Protein AF-A4BM88-F1 (afdb_monomer_lite)

Foldseek 3Di:
DDDDDDDDPVVQVVLQVVQVVVVHGSVVVVVVVVVVVVVVVCVVVVVVVVVVVVVVVVVVVCVVVPPDPDDPVVVVVPPVVD

Secondary structure (DSSP, 8-state):
--------HHHHHHHHHHHHHTT--HHHHHHHHHHHHHHHHHHHHHHHHHHHHHHHHHHHHHHHTTT----TTHHHH-GGG-

pLDDT: mean 73.62, std 17.03, range [47.44, 97.44]

Radius of gyration: 24.87 Å; chains: 1; bounding box: 44×19×65 Å

Structure (mmCIF, N/CA/C/O backbone):
data_AF-A4BM88-F1
#
_entry.id   AF-A4BM88-F1
#
loop_
_atom_site.group_PDB
_atom_site.id
_atom_site.type_symbol
_atom_site.label_atom_id
_atom_site.label_alt_id
_atom_site.label_comp_id
_atom_site.labe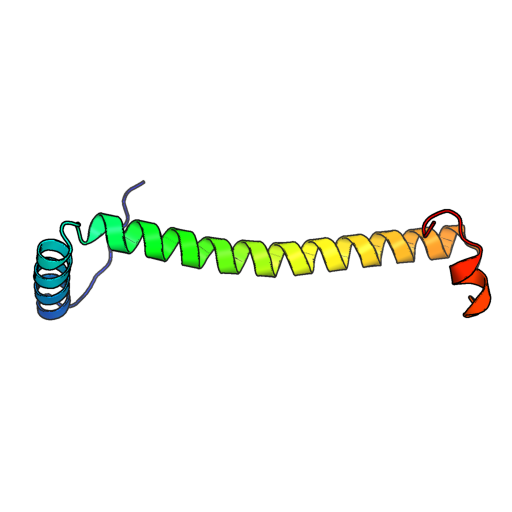l_asym_id
_atom_site.label_entity_id
_atom_site.label_seq_id
_atom_site.pdbx_PDB_ins_code
_atom_site.Cartn_x
_atom_site.Cartn_y
_atom_site.Cartn_z
_atom_site.occupancy
_atom_site.B_iso_or_equiv
_atom_site.auth_seq_id
_atom_site.auth_comp_id
_atom_site.auth_asym_id
_atom_site.auth_atom_id
_atom_site.pdbx_PDB_model_num
ATOM 1 N N . MET A 1 1 ? 9.942 -11.622 5.615 1.00 78.50 1 MET A N 1
ATOM 2 C CA . MET A 1 1 ? 10.658 -10.492 6.248 1.00 78.50 1 MET A CA 1
ATOM 3 C C . MET A 1 1 ? 9.640 -9.599 6.949 1.00 78.50 1 MET A C 1
ATOM 5 O O . MET A 1 1 ? 8.517 -9.513 6.464 1.00 78.50 1 MET A O 1
ATOM 9 N N . ASN A 1 2 ? 9.988 -9.002 8.088 1.00 84.62 2 ASN A N 1
ATOM 10 C CA . ASN A 1 2 ? 9.155 -8.058 8.839 1.00 84.62 2 ASN A CA 1
ATOM 11 C C . ASN A 1 2 ? 9.616 -6.612 8.582 1.00 84.62 2 ASN A C 1
ATOM 13 O O . ASN A 1 2 ? 10.810 -6.353 8.470 1.00 84.62 2 ASN A O 1
ATOM 17 N N . LEU A 1 3 ? 8.663 -5.683 8.479 1.00 84.62 3 LEU A N 1
ATOM 18 C CA . LEU A 1 3 ? 8.910 -4.251 8.311 1.00 84.62 3 LEU A CA 1
ATOM 19 C C . LEU A 1 3 ? 8.312 -3.512 9.510 1.00 84.62 3 LEU A C 1
ATOM 21 O O . LEU A 1 3 ? 7.117 -3.639 9.773 1.00 84.62 3 LEU A O 1
ATOM 25 N N . THR A 1 4 ? 9.134 -2.728 10.204 1.00 91.38 4 THR A N 1
ATOM 26 C CA . THR A 1 4 ? 8.693 -1.845 11.289 1.00 91.38 4 THR A CA 1
ATOM 27 C C . THR A 1 4 ? 8.783 -0.405 10.807 1.00 91.38 4 THR A C 1
ATOM 29 O O . THR A 1 4 ? 9.842 0.028 10.359 1.00 91.38 4 THR A O 1
ATOM 32 N N . ILE A 1 5 ? 7.678 0.332 10.899 1.00 87.50 5 ILE A N 1
ATOM 33 C CA . ILE A 1 5 ? 7.597 1.751 10.540 1.00 87.50 5 ILE A CA 1
ATOM 34 C C . ILE A 1 5 ? 6.959 2.537 11.683 1.00 87.50 5 ILE A C 1
ATOM 36 O O . ILE A 1 5 ? 6.056 2.034 12.353 1.00 87.50 5 ILE A O 1
ATOM 40 N N . SER A 1 6 ? 7.412 3.771 11.886 1.00 93.69 6 SER A N 1
ATOM 41 C CA . SER A 1 6 ? 6.811 4.696 12.849 1.00 93.69 6 SER A CA 1
ATOM 42 C C . SER A 1 6 ? 5.722 5.512 12.162 1.00 93.69 6 SER A C 1
ATOM 44 O O . SER A 1 6 ? 5.983 6.201 11.178 1.00 93.69 6 SER A O 1
ATOM 46 N N . VAL A 1 7 ? 4.503 5.439 12.686 1.00 91.38 7 VAL A N 1
ATOM 47 C CA . VAL A 1 7 ? 3.329 6.183 12.208 1.00 91.38 7 VAL A CA 1
ATOM 48 C C . VAL A 1 7 ? 2.571 6.678 13.434 1.00 91.38 7 VAL A C 1
ATOM 50 O O . VAL A 1 7 ? 2.666 6.057 14.491 1.00 91.38 7 VAL A O 1
ATOM 53 N N . SER A 1 8 ? 1.830 7.780 13.326 1.00 95.69 8 SER A N 1
ATOM 54 C CA . SER A 1 8 ? 1.042 8.266 14.461 1.00 95.69 8 SER A CA 1
ATOM 55 C C . SER A 1 8 ? -0.056 7.271 14.851 1.00 95.69 8 SER A C 1
ATOM 57 O O . SER A 1 8 ? -0.716 6.672 13.996 1.00 95.69 8 SER A O 1
ATOM 59 N N . ASP A 1 9 ? -0.278 7.122 16.157 1.00 94.06 9 ASP A N 1
ATOM 60 C CA . ASP A 1 9 ? -1.254 6.182 16.720 1.00 94.06 9 ASP A CA 1
ATOM 61 C C . ASP A 1 9 ? -2.668 6.382 16.165 1.00 94.06 9 ASP A C 1
ATOM 63 O O . ASP A 1 9 ? -3.380 5.410 15.905 1.00 94.06 9 ASP A O 1
ATOM 67 N N . ASP A 1 10 ? -3.071 7.633 15.941 1.00 95.56 10 ASP A N 1
ATOM 68 C CA . ASP A 1 10 ? -4.401 7.960 15.424 1.00 95.56 10 ASP A CA 1
ATOM 69 C C . ASP A 1 10 ? -4.599 7.438 13.997 1.00 95.56 10 ASP A C 1
ATOM 71 O O . ASP A 1 10 ? -5.660 6.901 13.670 1.00 95.56 10 ASP A O 1
ATOM 75 N N . ILE A 1 11 ? -3.549 7.491 13.168 1.00 94.31 11 ILE A N 1
ATOM 76 C CA . ILE A 1 11 ? -3.571 6.920 11.817 1.00 94.31 11 ILE A CA 1
ATOM 77 C C . ILE A 1 11 ? -3.672 5.396 11.893 1.00 94.31 11 ILE A C 1
ATOM 79 O O . ILE A 1 11 ? -4.469 4.800 11.168 1.00 94.31 11 ILE A O 1
ATOM 83 N N . VAL A 1 12 ? -2.919 4.749 12.790 1.00 93.44 12 VAL A N 1
ATOM 84 C CA . VAL A 1 12 ? -2.965 3.286 12.952 1.00 93.44 12 VAL A CA 1
ATOM 85 C C . VAL A 1 12 ? -4.351 2.828 13.411 1.00 93.44 12 VAL A C 1
ATOM 87 O O . VAL A 1 12 ? -4.876 1.839 12.893 1.00 93.44 12 VAL A O 1
ATOM 90 N N . LYS A 1 13 ? -4.977 3.552 14.345 1.00 95.50 13 LYS A N 1
ATOM 91 C CA . LYS A 1 13 ? -6.343 3.269 14.810 1.00 95.50 13 LYS A CA 1
ATOM 92 C C . LYS A 1 13 ? -7.360 3.412 13.680 1.00 95.50 13 LYS A C 1
ATOM 94 O O . LYS A 1 13 ? -8.136 2.485 13.451 1.00 95.50 13 LYS A O 1
ATOM 99 N N . ALA A 1 14 ? -7.319 4.520 12.941 1.00 93.69 14 ALA A N 1
ATOM 100 C CA . ALA A 1 14 ? -8.205 4.749 11.801 1.00 93.69 14 ALA A CA 1
ATOM 101 C C . ALA A 1 14 ? -8.037 3.675 10.714 1.00 93.69 14 ALA A C 1
ATOM 103 O O . ALA A 1 14 ? -9.022 3.128 10.217 1.00 93.69 14 ALA A O 1
ATOM 104 N N . ALA A 1 15 ? -6.793 3.309 10.395 1.00 92.19 15 ALA A N 1
ATOM 105 C CA . ALA A 1 15 ? -6.490 2.263 9.425 1.00 92.19 15 ALA A CA 1
ATOM 106 C C . ALA A 1 15 ? -7.031 0.895 9.861 1.00 92.19 15 ALA A C 1
ATOM 108 O O . ALA A 1 15 ? -7.568 0.158 9.036 1.00 92.19 15 ALA A O 1
ATOM 109 N N . ARG A 1 16 ? -6.934 0.557 11.155 1.00 95.94 16 ARG A N 1
ATOM 110 C CA . ARG A 1 16 ? -7.487 -0.693 11.698 1.00 95.94 16 ARG A CA 1
ATOM 111 C C . ARG A 1 16 ? -9.004 -0.746 11.602 1.00 95.94 16 ARG A C 1
ATOM 113 O O . ARG A 1 16 ? -9.519 -1.773 11.173 1.00 95.94 16 ARG A O 1
ATOM 120 N N . MET A 1 17 ? -9.699 0.334 11.962 1.00 97.44 17 MET A N 1
ATOM 121 C CA . MET A 1 17 ? -11.162 0.397 11.842 1.00 97.44 17 MET A CA 1
ATOM 122 C C . MET A 1 17 ? -11.595 0.190 10.391 1.00 97.44 17 MET A C 1
ATOM 124 O O . MET A 1 17 ? -12.387 -0.702 10.106 1.00 97.44 17 MET A O 1
ATOM 128 N N . ARG A 1 18 ? -10.971 0.919 9.460 1.00 92.75 18 ARG A N 1
ATOM 129 C CA . ARG A 1 18 ? -11.259 0.796 8.028 1.00 92.75 18 ARG A CA 1
ATOM 130 C C . ARG A 1 18 ? -10.958 -0.597 7.474 1.00 92.75 18 ARG A C 1
ATOM 132 O O . ARG A 1 18 ? -11.717 -1.115 6.664 1.00 92.75 18 ARG A O 1
ATOM 139 N N . ALA A 1 19 ? -9.850 -1.210 7.886 1.00 92.44 19 ALA A N 1
ATOM 140 C CA . ALA A 1 19 ? -9.510 -2.563 7.459 1.00 92.44 19 ALA A CA 1
ATOM 141 C C . ALA A 1 19 ? -10.556 -3.576 7.947 1.00 92.44 19 ALA A C 1
ATOM 143 O O . ALA A 1 19 ? -10.972 -4.440 7.182 1.00 92.44 19 ALA A O 1
ATOM 144 N N . LEU A 1 20 ? -11.031 -3.425 9.184 1.00 95.94 20 LEU A N 1
ATOM 145 C CA . LEU A 1 20 ? -12.053 -4.293 9.759 1.00 95.94 20 LEU A CA 1
ATOM 146 C C . LEU A 1 20 ? -13.404 -4.141 9.046 1.00 95.94 20 LEU A C 1
ATOM 148 O O . LEU A 1 20 ? -14.024 -5.149 8.721 1.00 95.94 20 LEU A O 1
ATOM 152 N N . GLU A 1 21 ? -13.816 -2.911 8.721 1.00 95.31 21 GLU A N 1
ATOM 153 C CA . GLU A 1 21 ? -15.005 -2.636 7.892 1.00 95.31 21 GLU A CA 1
ATOM 154 C C . GLU A 1 21 ? -14.927 -3.312 6.514 1.00 95.31 21 GLU A C 1
ATOM 156 O O . GLU A 1 21 ? -15.936 -3.757 5.973 1.00 95.31 21 GLU A O 1
ATOM 161 N N . GLN A 1 22 ? -13.721 -3.417 5.953 1.00 92.31 22 GLN A N 1
ATOM 162 C CA . GLN A 1 22 ? -13.453 -4.052 4.662 1.00 92.31 22 GLN A CA 1
ATOM 163 C C . GLN A 1 22 ? -13.202 -5.567 4.764 1.00 92.31 22 GLN A C 1
ATOM 165 O O . GLN A 1 22 ? -12.886 -6.197 3.756 1.00 92.31 22 GLN A O 1
ATOM 170 N N . GLY A 1 23 ? -13.304 -6.162 5.959 1.00 94.12 23 GLY A N 1
ATOM 171 C CA . GLY A 1 23 ? -13.021 -7.585 6.174 1.00 94.12 23 GLY A CA 1
ATOM 172 C C . GLY A 1 23 ? -11.556 -7.970 5.935 1.00 94.12 23 GLY A C 1
ATOM 173 O O . GLY A 1 23 ? -11.264 -9.114 5.594 1.00 94.12 23 GLY A O 1
ATOM 174 N N . THR 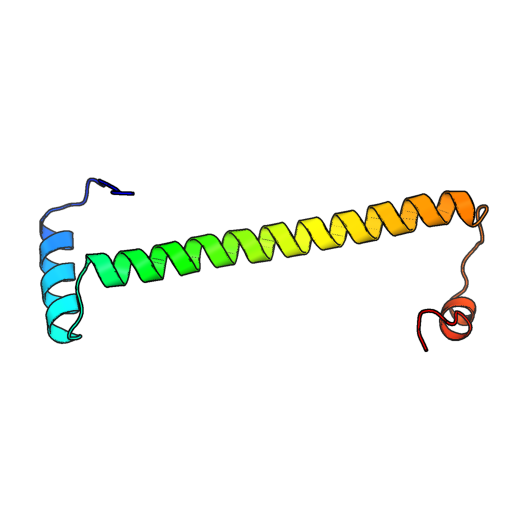A 1 24 ? -10.627 -7.024 6.082 1.00 96.12 24 THR A N 1
ATOM 175 C CA . THR A 1 24 ? -9.188 -7.208 5.860 1.00 96.12 24 THR A CA 1
ATOM 176 C C . THR A 1 24 ? -8.370 -6.788 7.088 1.00 96.12 24 THR A C 1
ATOM 178 O O . THR A 1 24 ? -8.902 -6.462 8.149 1.00 96.12 24 THR A O 1
ATOM 181 N N . SER A 1 25 ? -7.042 -6.804 6.967 1.00 94.50 25 SER A N 1
ATOM 182 C CA . SER A 1 25 ? -6.120 -6.316 7.993 1.00 94.50 25 SER A CA 1
ATOM 183 C C . SER A 1 25 ? -5.212 -5.222 7.446 1.00 94.50 25 SER A C 1
ATOM 185 O O . SER A 1 25 ? -4.892 -5.187 6.260 1.00 94.50 25 SER A O 1
ATOM 187 N N . VAL A 1 26 ? -4.723 -4.355 8.335 1.00 92.94 26 VAL A N 1
ATOM 188 C CA . VAL A 1 26 ? -3.752 -3.308 7.975 1.00 92.94 26 VAL A CA 1
ATOM 189 C C . VAL A 1 26 ? -2.503 -3.905 7.321 1.00 92.94 26 VAL A C 1
ATOM 191 O O . VAL A 1 26 ? -2.000 -3.348 6.351 1.00 92.94 26 VAL A O 1
ATOM 194 N N . ASN A 1 27 ? -2.041 -5.067 7.792 1.00 91.81 27 ASN A N 1
ATOM 195 C CA . ASN A 1 27 ? -0.884 -5.753 7.216 1.00 91.81 27 ASN A CA 1
ATOM 196 C C . ASN A 1 27 ? -1.141 -6.235 5.786 1.00 91.81 27 ASN A C 1
ATOM 198 O O . ASN A 1 27 ? -0.240 -6.172 4.955 1.00 91.81 27 ASN A O 1
ATOM 202 N N . GLU A 1 28 ? -2.353 -6.709 5.498 1.00 93.62 28 GLU A N 1
ATOM 203 C CA . GLU A 1 28 ? -2.733 -7.146 4.155 1.00 93.62 28 GLU A CA 1
ATOM 204 C C . GLU A 1 28 ? -2.808 -5.954 3.192 1.00 93.62 28 GLU A C 1
ATOM 206 O O . GLU A 1 28 ? -2.228 -5.994 2.110 1.00 93.62 28 GLU A O 1
ATOM 211 N N . VAL A 1 29 ? -3.407 -4.843 3.631 1.00 91.75 29 VAL A N 1
ATOM 212 C CA . VAL A 1 29 ? -3.444 -3.590 2.860 1.00 91.75 29 VAL A CA 1
ATOM 213 C C . VAL A 1 29 ? -2.031 -3.069 2.577 1.00 91.75 29 VAL A C 1
ATOM 215 O O . VAL A 1 29 ? -1.717 -2.722 1.439 1.00 91.75 29 VAL A O 1
ATOM 218 N N . LEU A 1 30 ? -1.151 -3.052 3.584 1.00 91.50 30 LEU A N 1
ATOM 219 C CA . LEU A 1 30 ? 0.250 -2.649 3.420 1.00 91.50 30 LEU A CA 1
ATOM 220 C C . LEU A 1 30 ? 1.005 -3.572 2.467 1.00 91.50 30 LEU A C 1
ATOM 222 O O . LEU A 1 30 ? 1.771 -3.086 1.639 1.00 91.50 30 LEU A O 1
ATOM 226 N N . ARG A 1 31 ? 0.781 -4.887 2.552 1.00 89.50 31 ARG A N 1
ATOM 227 C CA . ARG A 1 31 ? 1.402 -5.860 1.649 1.00 89.50 31 ARG A CA 1
ATOM 228 C C . ARG A 1 31 ? 1.015 -5.571 0.203 1.00 89.50 31 ARG A C 1
ATOM 230 O O . ARG A 1 31 ? 1.900 -5.413 -0.628 1.00 89.50 31 ARG A O 1
ATOM 237 N N . GLN A 1 32 ? -0.278 -5.430 -0.077 1.00 89.00 32 GLN A N 1
ATOM 238 C CA . GLN A 1 32 ? -0.769 -5.139 -1.426 1.00 89.00 32 GLN A CA 1
ATOM 239 C C . GLN A 1 32 ? -0.246 -3.799 -1.949 1.00 89.00 32 GLN A C 1
ATOM 241 O O . GLN A 1 32 ? 0.181 -3.704 -3.101 1.00 89.00 32 GLN A O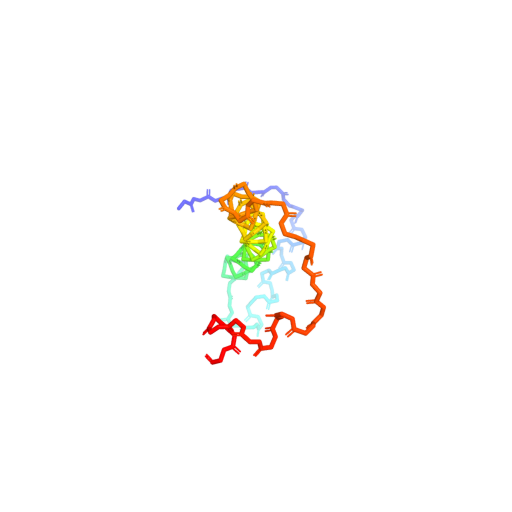 1
ATOM 246 N N . PHE A 1 33 ? -0.225 -2.772 -1.096 1.00 88.06 33 PHE A N 1
ATOM 247 C CA . PHE A 1 33 ? 0.322 -1.469 -1.456 1.00 88.06 33 PHE A CA 1
ATOM 248 C C . PHE A 1 33 ? 1.810 -1.558 -1.810 1.00 88.06 33 PHE A C 1
ATOM 250 O O . PHE A 1 33 ? 2.212 -1.060 -2.858 1.00 88.06 33 PHE A O 1
ATOM 257 N N . LEU A 1 34 ? 2.619 -2.222 -0.979 1.00 87.75 34 LEU A N 1
ATOM 258 C CA . LEU A 1 34 ? 4.054 -2.389 -1.217 1.00 87.75 34 LEU A CA 1
ATOM 259 C C . LEU A 1 34 ? 4.334 -3.222 -2.470 1.00 87.75 34 LEU A C 1
ATOM 261 O O . LEU A 1 34 ? 5.229 -2.868 -3.232 1.00 87.75 34 LEU A O 1
ATOM 265 N N . THR A 1 35 ? 3.554 -4.277 -2.723 1.00 86.50 35 THR A N 1
ATOM 266 C CA . THR A 1 35 ? 3.653 -5.062 -3.960 1.00 86.50 35 THR A CA 1
ATOM 267 C C . THR A 1 35 ? 3.391 -4.186 -5.177 1.00 86.50 35 THR A C 1
ATOM 269 O O . THR A 1 35 ? 4.210 -4.160 -6.090 1.00 86.50 35 THR A O 1
ATOM 272 N N . ARG A 1 36 ? 2.303 -3.408 -5.176 1.00 83.38 36 ARG A N 1
ATOM 273 C CA . ARG A 1 36 ? 1.984 -2.508 -6.290 1.00 83.38 36 ARG A CA 1
ATOM 274 C C . ARG A 1 36 ? 3.027 -1.405 -6.455 1.00 83.38 36 ARG A C 1
ATOM 276 O O . ARG A 1 36 ? 3.383 -1.054 -7.573 1.00 83.38 36 ARG A O 1
ATOM 283 N N . TYR A 1 37 ? 3.523 -0.860 -5.349 1.00 80.38 37 TYR A N 1
ATOM 284 C CA . TYR A 1 37 ? 4.565 0.160 -5.355 1.00 80.38 37 TYR A CA 1
ATOM 285 C C . TYR A 1 37 ? 5.871 -0.371 -5.965 1.00 80.38 37 TYR A C 1
ATOM 287 O O . TYR A 1 37 ? 6.487 0.306 -6.788 1.00 80.38 37 TYR A O 1
ATOM 295 N N . ALA A 1 38 ? 6.263 -1.598 -5.612 1.00 83.06 38 ALA A N 1
ATOM 296 C CA . ALA A 1 38 ? 7.428 -2.264 -6.183 1.00 83.06 38 ALA A CA 1
ATOM 297 C C . ALA A 1 38 ? 7.232 -2.617 -7.667 1.00 83.06 38 ALA A C 1
ATOM 299 O O . ALA A 1 38 ? 8.157 -2.440 -8.455 1.00 83.06 38 ALA A O 1
ATOM 300 N N . ASP A 1 39 ? 6.033 -3.059 -8.055 1.00 79.12 39 ASP A N 1
ATOM 301 C CA . ASP A 1 39 ? 5.695 -3.432 -9.434 1.00 79.12 39 ASP A CA 1
ATOM 302 C C . ASP A 1 39 ? 5.748 -2.227 -10.386 1.00 79.12 39 ASP A C 1
ATOM 304 O O . ASP A 1 39 ? 6.355 -2.298 -11.448 1.00 79.12 39 ASP A O 1
ATOM 308 N N . VAL A 1 40 ? 5.247 -1.058 -9.972 1.00 65.06 40 VAL A N 1
ATOM 309 C CA . VAL A 1 40 ? 5.377 0.178 -10.771 1.00 65.06 40 VAL A CA 1
ATOM 310 C C . VAL A 1 40 ? 6.848 0.572 -10.963 1.00 65.06 40 VAL A C 1
ATOM 312 O O . VAL A 1 40 ? 7.227 1.051 -12.033 1.00 65.06 40 VAL A O 1
ATOM 315 N N . GLY A 1 41 ? 7.695 0.355 -9.953 1.00 60.53 41 GLY A N 1
ATOM 316 C CA . GLY A 1 41 ? 9.139 0.574 -10.055 1.00 60.53 41 GLY A CA 1
ATOM 317 C C . GLY A 1 41 ? 9.825 -0.419 -10.997 1.00 60.53 41 GLY A C 1
ATOM 318 O O . GLY A 1 41 ? 10.632 -0.012 -11.830 1.00 60.53 41 GLY A O 1
ATOM 319 N N . GLN A 1 42 ? 9.472 -1.702 -10.906 1.00 60.09 42 GLN A N 1
ATOM 320 C CA . GLN A 1 42 ? 9.995 -2.768 -11.763 1.00 60.09 42 GLN A CA 1
ATOM 321 C C . GLN A 1 42 ? 9.541 -2.634 -13.214 1.00 60.09 42 GLN A C 1
ATOM 323 O O . GLN A 1 42 ? 10.375 -2.748 -14.096 1.00 60.09 42 GLN A O 1
ATOM 328 N N . GLN A 1 43 ? 8.275 -2.325 -13.487 1.00 58.69 43 GLN A N 1
ATOM 329 C CA . GLN A 1 43 ? 7.789 -2.113 -14.853 1.00 58.69 43 GLN A CA 1
ATOM 330 C C . GLN A 1 43 ? 8.430 -0.884 -15.490 1.00 58.69 43 GLN A C 1
ATOM 332 O O . GLN A 1 43 ? 8.830 -0.923 -16.648 1.00 58.69 43 GLN A O 1
ATOM 337 N N . ARG A 1 44 ? 8.583 0.210 -14.736 1.00 57.66 44 ARG A N 1
ATOM 338 C CA . ARG A 1 44 ? 9.217 1.426 -15.256 1.00 57.66 44 ARG A CA 1
ATOM 339 C C . ARG A 1 44 ? 10.720 1.248 -15.458 1.00 57.66 44 ARG A C 1
ATOM 341 O O . ARG A 1 44 ? 11.254 1.741 -16.444 1.00 57.66 44 ARG A O 1
ATOM 348 N N . SER A 1 45 ? 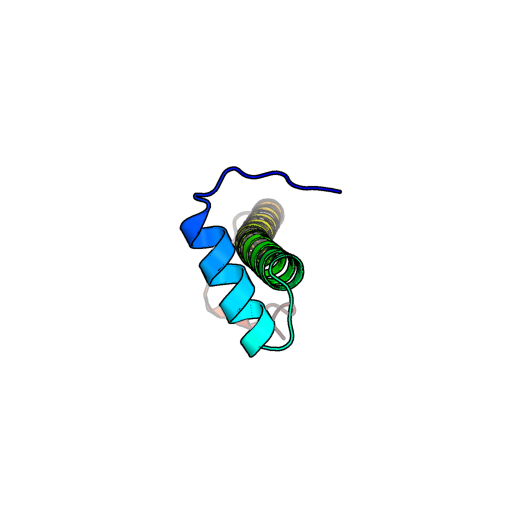11.395 0.540 -14.553 1.00 58.81 45 SER A N 1
ATOM 349 C CA . SER A 1 45 ? 12.823 0.240 -14.693 1.00 58.81 45 SER A CA 1
ATOM 350 C C . SER A 1 45 ? 13.085 -0.844 -15.736 1.00 58.81 45 SER A C 1
ATOM 352 O O . SER A 1 45 ? 14.093 -0.765 -16.422 1.00 58.81 45 SER A O 1
ATOM 354 N N . GLY A 1 46 ? 12.187 -1.819 -15.871 1.00 59.72 46 GLY A N 1
ATOM 355 C CA . GLY A 1 46 ? 12.231 -2.888 -16.865 1.00 59.72 46 GLY A CA 1
ATOM 356 C C . GLY A 1 46 ? 11.981 -2.345 -18.263 1.00 59.72 46 GLY A C 1
ATOM 357 O O . GLY A 1 46 ? 12.820 -2.525 -19.122 1.00 59.72 46 GLY A O 1
ATOM 358 N N . ALA A 1 47 ? 10.940 -1.533 -18.464 1.00 59.44 47 ALA A N 1
ATOM 359 C CA . ALA A 1 47 ? 10.689 -0.895 -19.758 1.00 59.44 47 ALA A CA 1
ATOM 360 C C . ALA A 1 47 ? 11.842 0.020 -20.205 1.00 59.44 47 ALA A C 1
ATOM 362 O O . ALA A 1 47 ? 12.157 0.082 -21.388 1.00 59.44 47 ALA A O 1
ATOM 363 N N . LEU A 1 48 ? 12.489 0.730 -19.272 1.00 59.72 48 LEU A N 1
ATOM 364 C CA . LEU A 1 48 ? 13.697 1.499 -19.581 1.00 59.72 48 LEU A CA 1
ATOM 365 C C . LEU A 1 48 ? 14.899 0.587 -19.853 1.00 59.72 48 LEU A C 1
ATOM 367 O O . LEU A 1 48 ? 15.679 0.881 -20.749 1.00 59.72 48 LEU A O 1
ATOM 371 N N . HIS A 1 49 ? 15.056 -0.504 -19.104 1.00 62.97 49 HIS A N 1
ATOM 372 C CA . HIS A 1 49 ? 16.121 -1.481 -19.318 1.00 62.97 49 HIS A CA 1
ATOM 373 C C . HIS A 1 49 ? 15.996 -2.181 -20.676 1.00 62.97 49 HIS A C 1
ATOM 375 O O . HIS A 1 49 ? 16.985 -2.255 -21.397 1.00 62.97 49 HIS A O 1
ATOM 381 N N . ASP A 1 50 ? 14.792 -2.616 -21.039 1.00 62.16 50 ASP A N 1
ATOM 382 C CA . ASP A 1 50 ? 14.468 -3.235 -22.322 1.00 62.16 50 ASP A CA 1
ATOM 383 C C . ASP A 1 50 ? 14.708 -2.239 -23.462 1.00 62.16 50 ASP A C 1
ATOM 385 O O . ASP A 1 50 ? 15.386 -2.564 -24.430 1.00 62.16 50 ASP A O 1
ATOM 389 N N . LEU A 1 51 ? 14.285 -0.976 -23.299 1.00 61.66 51 LEU A N 1
ATOM 390 C CA . LEU A 1 51 ? 14.586 0.093 -24.256 1.00 61.66 51 LEU A CA 1
ATOM 391 C C . LEU A 1 51 ? 16.101 0.287 -24.448 1.00 61.66 51 LEU A C 1
ATOM 393 O O . LEU A 1 51 ? 16.562 0.436 -25.576 1.00 61.66 51 LEU A O 1
ATOM 397 N N . PHE A 1 52 ? 16.887 0.308 -23.367 1.00 60.31 52 PHE A N 1
ATOM 398 C CA . PHE A 1 52 ? 18.341 0.451 -23.475 1.00 60.31 52 PHE A CA 1
ATOM 399 C C . PHE A 1 52 ? 19.008 -0.796 -24.070 1.00 60.31 52 PHE A C 1
ATOM 401 O O . PHE A 1 52 ? 19.927 -0.638 -24.867 1.00 60.31 52 PHE A O 1
ATOM 408 N N . GLN A 1 53 ? 18.524 -2.005 -23.768 1.00 62.34 53 GLN A N 1
ATOM 409 C CA . GLN A 1 53 ? 18.986 -3.232 -24.425 1.00 62.34 53 GLN A CA 1
ATOM 410 C C . GLN A 1 53 ? 18.695 -3.219 -25.928 1.00 62.34 53 GLN A C 1
ATOM 412 O O . GLN A 1 53 ? 19.582 -3.544 -26.714 1.00 62.34 53 GLN A O 1
ATOM 417 N N . ASP A 1 54 ? 17.494 -2.809 -26.335 1.00 58.62 54 ASP A N 1
ATOM 418 C CA . ASP A 1 54 ? 17.113 -2.706 -27.745 1.00 58.62 54 ASP A CA 1
ATOM 419 C C . ASP A 1 54 ? 17.975 -1.669 -28.476 1.00 58.62 54 ASP A C 1
ATOM 421 O O . ASP A 1 54 ? 18.435 -1.900 -29.598 1.00 58.62 54 ASP A O 1
ATOM 425 N N . VAL A 1 55 ? 18.250 -0.532 -27.828 1.00 58.81 55 VAL A N 1
ATOM 426 C CA . VAL A 1 55 ? 19.150 0.494 -28.366 1.00 58.81 55 VAL A CA 1
ATOM 427 C C . VAL A 1 55 ? 20.573 -0.046 -28.496 1.00 58.81 55 VAL A C 1
ATOM 429 O O . VAL A 1 55 ? 21.140 0.060 -29.582 1.00 58.81 55 VAL A O 1
ATOM 432 N N . ASP A 1 56 ? 21.140 -0.670 -27.465 1.00 56.41 56 ASP A N 1
ATOM 433 C CA . ASP A 1 56 ? 22.497 -1.229 -27.516 1.00 56.41 56 ASP A CA 1
ATOM 434 C C . ASP A 1 56 ? 22.620 -2.343 -28.565 1.00 56.41 56 ASP A C 1
ATOM 436 O O . ASP A 1 56 ? 23.585 -2.368 -29.333 1.00 56.41 56 ASP A O 1
ATOM 440 N N . ALA A 1 57 ? 21.612 -3.213 -28.681 1.00 59.56 57 ALA A N 1
ATOM 441 C CA . ALA A 1 57 ? 21.542 -4.229 -29.726 1.00 59.56 57 ALA A CA 1
ATOM 442 C C . ALA A 1 57 ? 21.486 -3.596 -31.126 1.00 59.56 57 ALA A C 1
ATOM 444 O O . ALA A 1 57 ? 22.206 -4.022 -32.030 1.00 59.56 57 ALA A O 1
ATOM 445 N N . SER A 1 58 ? 20.697 -2.531 -31.302 1.00 58.56 58 SER A N 1
ATOM 446 C CA . SER A 1 58 ? 20.607 -1.807 -32.574 1.00 58.56 58 SER A CA 1
ATOM 447 C C . SER A 1 58 ? 21.906 -1.075 -32.940 1.00 58.56 58 SER A C 1
ATOM 449 O O . SER A 1 58 ? 22.268 -1.002 -34.115 1.00 58.56 58 SER A O 1
ATOM 451 N N . LEU A 1 59 ? 22.642 -0.552 -31.953 1.00 56.34 59 LEU A N 1
ATOM 452 C CA . LEU A 1 59 ? 23.925 0.123 -32.153 1.00 56.34 59 LEU A CA 1
ATOM 453 C C . LEU A 1 59 ? 25.041 -0.879 -32.481 1.00 56.34 59 LEU A C 1
ATOM 455 O O . LEU A 1 59 ? 25.828 -0.622 -33.393 1.00 56.34 59 LEU A O 1
ATOM 459 N N . ALA A 1 60 ? 25.061 -2.040 -31.821 1.00 57.09 60 ALA A N 1
ATOM 460 C CA . ALA A 1 60 ? 25.965 -3.140 -32.155 1.00 57.09 60 ALA A CA 1
ATOM 461 C C . ALA A 1 60 ? 25.702 -3.684 -33.573 1.00 57.09 60 ALA A C 1
ATOM 463 O O . ALA A 1 60 ? 26.636 -3.967 -34.329 1.00 57.09 60 ALA A O 1
ATOM 464 N N . ASP A 1 61 ? 24.433 -3.749 -33.984 1.00 55.12 61 ASP A N 1
ATOM 465 C CA . ASP A 1 61 ? 24.057 -4.094 -35.355 1.00 55.12 61 ASP A CA 1
ATOM 466 C C . ASP A 1 61 ? 24.489 -3.016 -36.363 1.00 55.12 61 ASP A C 1
ATOM 468 O O . ASP A 1 61 ? 24.890 -3.354 -37.476 1.00 55.12 61 ASP A O 1
ATOM 472 N N . ARG A 1 62 ? 24.492 -1.723 -36.006 1.00 50.78 62 ARG A N 1
ATOM 473 C CA . ARG A 1 62 ? 24.971 -0.644 -36.899 1.00 50.78 62 ARG A CA 1
ATOM 474 C C . ARG A 1 62 ? 26.457 -0.750 -37.233 1.00 50.78 62 ARG A C 1
ATOM 476 O O . ARG A 1 62 ? 26.824 -0.426 -38.365 1.00 50.78 62 ARG A O 1
ATOM 483 N N . GLU A 1 63 ? 27.294 -1.216 -36.305 1.00 50.72 63 GLU A N 1
ATOM 484 C CA . GLU A 1 63 ? 28.704 -1.516 -36.599 1.00 50.72 63 GLU A CA 1
ATOM 485 C C . GLU A 1 63 ? 28.829 -2.688 -37.584 1.00 50.72 63 GLU A C 1
ATOM 487 O O . GLU A 1 63 ? 29.630 -2.638 -38.519 1.00 50.72 63 GLU A O 1
ATOM 492 N N . ARG A 1 64 ? 27.968 -3.705 -37.448 1.00 49.19 64 ARG A N 1
ATOM 493 C CA . ARG A 1 64 ? 27.902 -4.869 -38.348 1.00 49.19 64 ARG A CA 1
ATOM 494 C C . ARG A 1 64 ? 27.302 -4.548 -39.723 1.00 49.19 64 ARG A C 1
ATOM 496 O O . ARG A 1 64 ? 27.644 -5.192 -40.712 1.00 49.19 64 ARG A O 1
ATOM 503 N N . LEU A 1 65 ? 26.432 -3.542 -39.793 1.00 52.75 65 LEU A N 1
ATOM 504 C CA . LEU A 1 65 ? 25.713 -3.103 -40.994 1.00 52.75 65 LEU A CA 1
ATOM 505 C C . LEU A 1 65 ? 26.451 -2.022 -41.800 1.00 52.75 65 LEU A C 1
ATOM 507 O O . LEU A 1 65 ? 25.897 -1.511 -42.777 1.00 52.75 65 LEU A O 1
ATOM 511 N N . GLY A 1 66 ? 27.695 -1.689 -41.433 1.00 50.94 66 GLY A N 1
ATOM 512 C CA . GLY A 1 66 ? 28.613 -0.934 -42.288 1.00 50.94 66 GLY A CA 1
ATOM 513 C C . GLY A 1 66 ? 28.057 0.409 -42.762 1.00 50.94 66 GLY A C 1
ATOM 514 O O . GLY A 1 66 ? 28.056 0.683 -43.960 1.00 50.94 66 GLY A O 1
ATOM 515 N N . GLY A 1 67 ? 27.537 1.230 -41.843 1.00 53.94 67 GLY A N 1
ATOM 516 C CA . GLY A 1 67 ? 27.179 2.621 -42.141 1.00 53.94 67 GLY A CA 1
ATOM 517 C C . GLY A 1 67 ? 26.124 2.798 -43.240 1.00 53.94 67 GLY A C 1
ATOM 518 O O . GLY A 1 67 ? 26.150 3.804 -43.951 1.00 53.94 67 GLY A O 1
ATOM 519 N N . ARG A 1 68 ? 25.204 1.841 -43.420 1.00 56.72 68 ARG A N 1
ATOM 520 C CA . ARG A 1 68 ? 24.118 2.010 -44.395 1.00 56.72 68 ARG A CA 1
ATOM 521 C C . ARG A 1 68 ? 23.248 3.213 -44.040 1.00 56.72 68 ARG A C 1
ATOM 523 O O . ARG A 1 68 ? 22.801 3.377 -42.906 1.00 56.72 68 ARG A O 1
ATOM 530 N N . ASN A 1 69 ? 23.000 4.043 -45.046 1.00 56.53 69 ASN A N 1
ATOM 531 C CA . ASN A 1 69 ? 22.068 5.156 -44.977 1.00 56.53 69 ASN A CA 1
ATOM 532 C C . ASN A 1 69 ? 20.655 4.589 -45.160 1.00 56.53 69 ASN A C 1
ATOM 534 O O . ASN A 1 69 ? 20.171 4.495 -46.285 1.00 56.53 69 ASN A O 1
ATOM 538 N N . TRP A 1 70 ? 20.065 4.112 -44.063 1.00 58.50 70 TRP A N 1
ATOM 539 C CA . TRP A 1 70 ? 18.743 3.490 -44.049 1.00 58.50 70 TRP A CA 1
ATOM 540 C C . TRP A 1 70 ? 17.702 4.451 -44.618 1.00 58.50 70 TRP A C 1
ATOM 542 O O . TRP A 1 70 ? 17.480 5.537 -44.073 1.00 58.50 70 TRP A O 1
ATOM 552 N N . ARG A 1 71 ? 17.071 4.057 -45.722 1.00 60.06 71 ARG A N 1
ATOM 553 C CA . ARG A 1 71 ? 15.923 4.763 -46.281 1.00 60.06 71 ARG A CA 1
ATOM 554 C C . ARG A 1 71 ? 14.648 4.101 -45.791 1.00 60.06 71 ARG A C 1
ATOM 556 O O . ARG A 1 71 ? 14.629 2.936 -45.406 1.00 60.06 71 ARG A O 1
ATOM 563 N N . ARG A 1 72 ? 13.564 4.874 -45.775 1.00 59.91 72 ARG A N 1
ATOM 564 C CA . ARG A 1 72 ? 12.265 4.421 -45.264 1.00 59.91 72 ARG A CA 1
ATOM 565 C C . ARG A 1 72 ? 11.771 3.171 -46.001 1.00 59.91 72 ARG A C 1
ATOM 567 O O . ARG A 1 72 ? 11.097 2.353 -45.388 1.00 59.91 72 ARG A O 1
ATOM 574 N N . GLU A 1 73 ? 12.107 3.028 -47.281 1.00 65.81 73 GLU A N 1
ATOM 575 C CA . GLU A 1 73 ? 11.728 1.870 -48.091 1.00 65.81 73 GLU A CA 1
ATOM 576 C C . GLU A 1 73 ? 12.408 0.569 -47.620 1.00 65.81 73 GLU A C 1
ATOM 578 O O . GLU A 1 73 ? 11.772 -0.480 -47.643 1.00 65.81 73 GLU A O 1
ATOM 583 N N . ASP A 1 74 ? 13.636 0.640 -47.091 1.00 62.66 74 ASP A N 1
ATOM 584 C CA . ASP A 1 74 ? 14.406 -0.534 -46.646 1.00 62.66 74 ASP A CA 1
ATOM 585 C C . ASP A 1 74 ? 13.760 -1.243 -45.439 1.00 62.66 74 ASP A C 1
ATOM 587 O O . ASP A 1 74 ? 13.933 -2.444 -45.249 1.00 62.66 74 ASP A O 1
ATOM 591 N N . ALA A 1 75 ? 12.986 -0.514 -44.625 1.00 64.12 75 ALA A N 1
ATOM 592 C CA . ALA A 1 75 ? 12.302 -1.071 -43.457 1.00 64.12 75 ALA A CA 1
ATOM 593 C C . ALA A 1 75 ? 11.152 -2.023 -43.830 1.00 64.12 75 ALA A C 1
ATOM 595 O O . ALA A 1 75 ? 10.799 -2.891 -43.037 1.00 64.12 75 ALA A O 1
ATOM 596 N N . TYR A 1 76 ? 10.572 -1.872 -45.025 1.00 65.75 76 TYR A N 1
ATOM 597 C CA . TYR A 1 76 ? 9.475 -2.724 -45.494 1.00 65.75 76 TYR A CA 1
ATOM 598 C C . TYR A 1 76 ? 9.959 -4.024 -46.148 1.00 65.75 76 TYR A C 1
ATOM 600 O O . TYR A 1 76 ? 9.199 -4.993 -46.209 1.00 65.75 76 TYR A O 1
ATOM 608 N N . ASP A 1 77 ? 11.210 -4.050 -46.610 1.00 61.72 77 ASP A N 1
ATOM 609 C CA . ASP A 1 77 ? 11.836 -5.215 -47.243 1.00 61.72 77 ASP A CA 1
ATOM 610 C C . ASP A 1 77 ? 12.677 -6.058 -46.263 1.00 61.72 77 ASP A C 1
ATOM 612 O O . ASP A 1 77 ? 13.103 -7.163 -46.609 1.00 61.72 77 ASP A O 1
ATOM 616 N N . ASP A 1 78 ? 12.897 -5.589 -45.027 1.00 59.09 78 ASP A N 1
ATOM 617 C CA . ASP A 1 78 ? 13.577 -6.368 -43.989 1.00 59.09 78 ASP A CA 1
ATOM 618 C C . ASP A 1 78 ? 12.644 -7.461 -43.432 1.00 59.09 78 ASP A C 1
ATOM 620 O O . ASP A 1 78 ? 11.606 -7.198 -42.819 1.00 59.09 78 ASP A O 1
ATOM 624 N N . ALA A 1 79 ? 13.044 -8.719 -43.631 1.00 55.38 79 ALA A N 1
ATOM 625 C CA . ALA A 1 79 ? 12.313 -9.912 -43.208 1.00 55.38 79 ALA A CA 1
ATOM 626 C C . ALA A 1 79 ? 12.109 -10.021 -41.684 1.00 55.38 79 ALA A C 1
ATOM 628 O O . ALA A 1 79 ? 11.346 -10.875 -41.244 1.00 55.38 79 ALA A O 1
ATOM 629 N N . ARG A 1 80 ? 12.764 -9.174 -40.878 1.00 52.69 80 ARG A N 1
ATOM 630 C CA . ARG A 1 80 ? 12.542 -9.078 -39.425 1.00 52.69 80 ARG A CA 1
ATOM 631 C C . ARG A 1 80 ? 11.212 -8.416 -39.043 1.00 52.69 80 ARG A C 1
ATOM 633 O O . ARG A 1 80 ? 10.785 -8.577 -37.904 1.00 52.69 80 ARG A O 1
ATOM 640 N N . PHE A 1 81 ? 10.569 -7.690 -39.963 1.00 50.72 81 PHE A N 1
ATOM 641 C CA . PHE A 1 81 ? 9.304 -6.976 -39.728 1.00 50.72 81 PHE A CA 1
ATOM 642 C C . PHE A 1 81 ? 8.108 -7.552 -40.516 1.00 50.72 81 PHE A C 1
ATOM 644 O O . PHE A 1 81 ? 7.070 -6.893 -40.608 1.00 50.72 81 PHE A O 1
ATOM 651 N N . ARG A 1 82 ? 8.238 -8.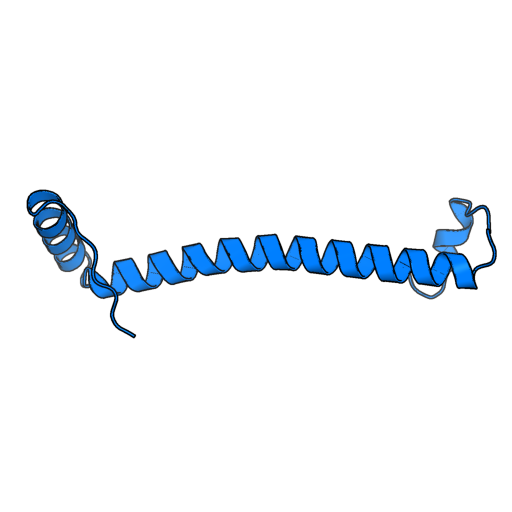762 -41.081 1.00 47.44 82 ARG A N 1
ATOM 652 C CA . ARG A 1 82 ? 7.138 -9.530 -41.693 1.00 47.44 82 ARG A CA 1
ATOM 653 C C . ARG A 1 82 ? 6.624 -10.631 -40.778 1.00 47.44 82 ARG A C 1
ATOM 655 O O . ARG A 1 82 ? 7.457 -11.255 -40.089 1.00 47.44 82 ARG A O 1
#

Organism: NCBI:txid314278

Sequence (82 aa):
MNLTISVSDDIVKAARMRALEQGTSVNEVLRQFLTRYADVG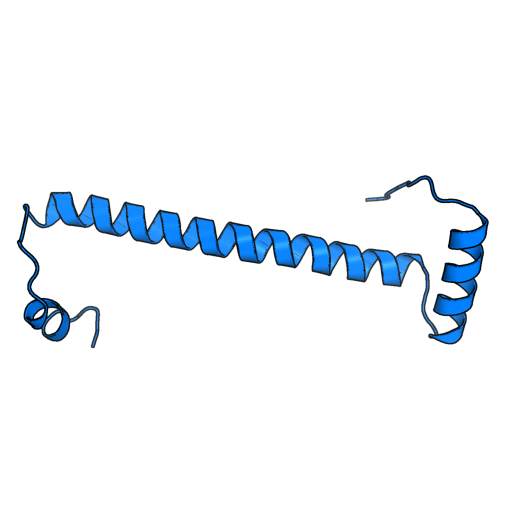QQRSGALHDLFQDVDASLADRERLGGRNWRREDAYDDARFR